Protein AF-A0AA51Q6Z4-F1 (afdb_monomer)

Secondary structure (DSSP, 8-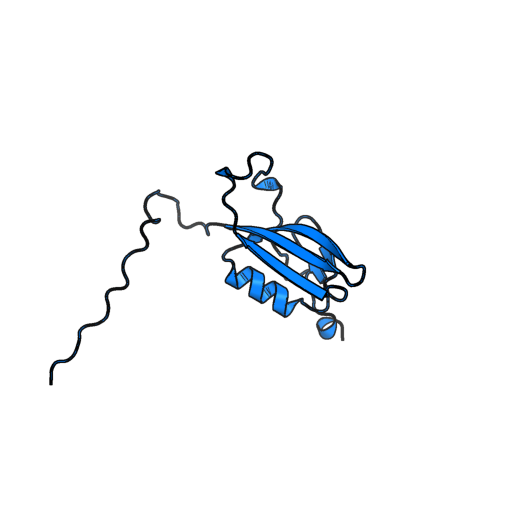state):
-PPPPP---PPPTT--S---S--PPEEEEEEEEETTS-EEEEEEEES-HHHHHHHHHHTTTEEEEBSS-EEE-TTEEEEEEEEE-GGG-TT--TTTPEEB-TTT-EEGGGG-

Solvent-accessible surface area (backbone atoms only — not comparable to full-atom values): 6903 Å² total; per-residue (Å²): 136,86,82,80,75,83,83,79,79,76,78,70,85,82,80,78,72,96,70,76,96,64,84,67,69,44,41,32,46,36,39,39,30,30,78,85,75,48,72,47,82,43,49,34,35,40,79,43,68,66,59,51,53,50,52,50,61,67,23,42,50,25,28,48,23,32,78,74,54,69,48,74,23,63,52,45,76,45,76,49,77,44,81,57,62,57,88,82,36,81,92,58,54,85,81,70,40,21,41,76,32,71,94,70,28,39,31,60,77,78,78,112

pLDDT: mean 84.64, std 20.7, range [37.56, 97.69]

Foldseek 3Di:
DDDDDDDDPDDDVPPPDDDDPDQDKWKKWKWFQFPVRDIDIAIAIDNDPVVVVVLCVQLQQAKWDWPVGIDGNVGTPDMDMDTDDCVVVVVDDPVRHTYTDPVPGHHPVVVD

Sequence (112 aa):
MKIKSPVEIGENPLRKNGYDGGITMNYFILYVTSKAHTTSEYYIKGKSIDYIVERMGRYSNGCIATSKLSFCTYNAISMFVREIDLKHFPYLSKKDFGTINETKSYDLTDLK

Structure (mmCIF, N/CA/C/O backbone):
data_AF-A0AA51Q6Z4-F1
#
_entry.id   AF-A0AA51Q6Z4-F1
#
loop_
_atom_site.group_PDB
_atom_site.id
_atom_site.type_symbol
_atom_site.label_atom_id
_atom_site.label_alt_id
_atom_site.label_comp_id
_atom_site.label_asym_id
_atom_site.label_entity_id
_atom_site.label_seq_id
_atom_site.pdbx_PDB_ins_code
_atom_site.Cartn_x
_atom_site.Cartn_y
_atom_site.Cartn_z
_atom_site.occupancy
_atom_site.B_iso_or_equiv
_atom_site.auth_seq_id
_atom_site.auth_comp_id
_atom_site.auth_asym_id
_atom_site.auth_atom_id
_atom_site.pdbx_PDB_model_num
ATOM 1 N N . MET A 1 1 ? -39.373 -34.652 -6.945 1.00 44.19 1 MET A N 1
ATOM 2 C CA . MET A 1 1 ? -38.156 -33.836 -7.148 1.00 44.19 1 MET A CA 1
ATOM 3 C C . MET A 1 1 ? -38.108 -32.815 -6.013 1.00 44.19 1 MET A C 1
ATOM 5 O O . MET A 1 1 ? -38.986 -31.968 -5.954 1.00 44.19 1 MET A O 1
ATOM 9 N N . LYS A 1 2 ? -37.225 -32.990 -5.018 1.00 41.28 2 LYS A N 1
ATOM 10 C CA . LYS A 1 2 ? -37.164 -32.117 -3.829 1.00 41.28 2 LYS A CA 1
ATOM 11 C C . LYS A 1 2 ? -36.284 -30.905 -4.143 1.00 41.28 2 LYS A C 1
ATOM 13 O O . LYS A 1 2 ? -35.097 -31.073 -4.402 1.00 41.28 2 LYS A O 1
ATOM 18 N N . ILE A 1 3 ? -36.875 -29.715 -4.131 1.00 42.12 3 ILE A N 1
ATOM 19 C CA . ILE A 1 3 ? -36.162 -28.440 -4.245 1.00 42.12 3 ILE A CA 1
ATOM 20 C C . ILE A 1 3 ? -35.432 -28.222 -2.912 1.00 42.12 3 ILE A C 1
ATOM 22 O O . ILE A 1 3 ? -36.067 -28.228 -1.859 1.00 42.12 3 ILE A O 1
ATOM 26 N N . LYS A 1 4 ? -34.099 -28.113 -2.943 1.00 40.59 4 LYS A N 1
ATOM 27 C CA . LYS A 1 4 ? -33.306 -27.731 -1.767 1.00 40.59 4 LYS A CA 1
ATOM 28 C C . LYS A 1 4 ? -33.512 -26.238 -1.504 1.00 40.59 4 LYS A C 1
ATOM 30 O O . LYS A 1 4 ? -33.365 -25.431 -2.417 1.00 40.59 4 LYS A O 1
ATOM 35 N N . SER A 1 5 ? -33.852 -25.909 -0.264 1.00 42.97 5 SER A N 1
ATOM 36 C CA . SER A 1 5 ? -33.934 -24.548 0.271 1.00 42.97 5 SER A CA 1
ATOM 37 C C . SER A 1 5 ? -32.584 -23.815 0.160 1.00 42.97 5 SER A C 1
ATOM 39 O O . SER A 1 5 ? -31.548 -24.483 0.063 1.00 42.97 5 SER A O 1
ATOM 41 N N . PRO A 1 6 ? -32.564 -22.468 0.189 1.00 44.34 6 PRO A N 1
ATOM 42 C CA . PRO A 1 6 ? -31.331 -21.694 0.099 1.00 44.34 6 PRO A CA 1
ATOM 43 C C . PRO A 1 6 ? -30.421 -21.994 1.293 1.00 44.34 6 PRO A C 1
ATOM 45 O O . PRO A 1 6 ? -30.894 -22.151 2.416 1.00 44.34 6 PRO A O 1
ATOM 48 N N . VAL A 1 7 ? -29.117 -22.073 1.035 1.00 47.88 7 VAL A N 1
ATOM 49 C CA . VAL A 1 7 ? -28.087 -22.203 2.068 1.00 47.88 7 VAL A CA 1
ATOM 50 C C . VAL A 1 7 ? -28.124 -20.948 2.940 1.00 47.88 7 VAL A C 1
ATOM 52 O O . VAL A 1 7 ? -27.857 -19.850 2.452 1.00 47.88 7 VAL A O 1
ATOM 55 N N . GLU A 1 8 ? -28.467 -21.108 4.217 1.00 42.62 8 GLU A N 1
ATOM 56 C CA . GLU A 1 8 ? -28.308 -20.062 5.224 1.00 42.62 8 GLU A CA 1
ATOM 57 C C . GLU A 1 8 ? -26.817 -19.729 5.340 1.00 42.62 8 GLU A C 1
ATOM 59 O O . GLU A 1 8 ? -25.996 -20.560 5.736 1.00 42.62 8 GLU A O 1
ATOM 64 N N . ILE A 1 9 ? -26.449 -18.513 4.937 1.00 49.41 9 ILE A N 1
ATOM 65 C CA . ILE A 1 9 ? -25.107 -17.978 5.149 1.00 49.41 9 ILE A CA 1
ATOM 66 C C . ILE A 1 9 ? -24.990 -17.725 6.651 1.00 49.41 9 ILE A C 1
ATOM 68 O O . ILE A 1 9 ? -25.544 -16.755 7.165 1.00 49.41 9 ILE A O 1
ATOM 72 N N . GLY A 1 10 ? -24.316 -18.641 7.348 1.00 39.59 10 GLY A N 1
ATOM 73 C CA . GLY A 1 10 ? -24.064 -18.545 8.780 1.00 39.59 10 GLY A CA 1
ATOM 74 C C . GLY A 1 10 ? -23.456 -17.192 9.145 1.00 39.59 10 GLY A C 1
ATOM 75 O O . GLY A 1 10 ? -22.502 -16.724 8.521 1.00 39.59 10 GLY A O 1
ATOM 76 N N . GLU A 1 11 ? -24.042 -16.552 10.151 1.00 40.62 11 GLU A N 1
ATOM 77 C CA . GLU A 1 11 ? -23.588 -15.271 10.672 1.00 40.62 11 GLU A CA 1
ATOM 78 C C . GLU A 1 11 ? -22.131 -15.369 11.148 1.00 40.62 11 GLU A C 1
ATOM 80 O O . GLU A 1 11 ? -21.772 -16.232 11.949 1.00 40.62 11 GLU A O 1
ATOM 85 N N . ASN A 1 12 ? -21.281 -14.461 10.660 1.00 45.91 12 ASN A N 1
ATOM 86 C CA . ASN A 1 12 ? -19.902 -14.330 11.120 1.00 45.91 12 ASN A CA 1
ATOM 87 C C . ASN A 1 12 ? -19.901 -13.870 12.600 1.00 45.91 12 ASN A C 1
ATOM 89 O O . ASN A 1 12 ? -20.383 -12.767 12.889 1.00 45.91 12 ASN A O 1
ATOM 93 N N . PRO A 1 13 ? -19.360 -14.663 13.546 1.00 41.25 13 PRO A N 1
ATOM 94 C CA . PRO A 1 13 ? -19.505 -14.433 14.987 1.00 41.25 13 PRO A CA 1
ATOM 95 C C . PRO A 1 13 ? -18.778 -13.189 15.531 1.00 41.25 13 PRO A C 1
ATOM 97 O O . PRO A 1 13 ? -18.889 -12.887 16.717 1.00 41.25 13 PRO A O 1
ATOM 100 N N . LEU A 1 14 ? -18.083 -12.414 14.692 1.00 51.50 14 LEU A N 1
ATOM 101 C CA . LEU A 1 14 ? -17.410 -11.172 15.096 1.00 51.50 14 LEU A CA 1
ATOM 102 C C . LEU A 1 14 ? -18.339 -9.942 15.177 1.00 51.50 14 LEU A C 1
ATOM 104 O O . LEU A 1 14 ? -17.893 -8.853 15.530 1.00 51.50 14 LEU A O 1
ATOM 108 N N . ARG A 1 15 ? -19.642 -10.094 14.908 1.00 47.31 15 ARG A N 1
ATOM 109 C CA . ARG A 1 15 ? -20.645 -9.008 14.925 1.00 47.31 15 ARG A CA 1
ATOM 110 C C . ARG A 1 15 ? -21.224 -8.654 16.304 1.00 47.31 15 ARG A C 1
ATOM 112 O O . ARG A 1 15 ? -22.314 -8.098 16.394 1.00 47.31 15 ARG A O 1
ATOM 119 N N . LYS A 1 16 ? -20.510 -8.934 17.393 1.00 37.56 16 LYS A N 1
ATOM 120 C CA . LYS A 1 16 ? -20.919 -8.517 18.742 1.00 37.56 16 LYS A CA 1
ATOM 121 C C . LYS A 1 16 ? -19.885 -7.583 19.338 1.00 37.56 16 LYS A C 1
ATOM 123 O O . LYS A 1 16 ? -19.052 -8.032 20.106 1.00 37.56 16 LYS A O 1
ATOM 128 N N . ASN A 1 17 ? -19.935 -6.315 18.941 1.00 38.78 17 ASN A N 1
ATOM 129 C CA . ASN A 1 17 ? -19.619 -5.152 19.775 1.00 38.78 17 ASN A CA 1
ATOM 130 C C . ASN A 1 17 ? -20.109 -3.911 19.023 1.00 38.78 17 ASN A C 1
ATOM 132 O O . ASN A 1 17 ? -19.687 -3.664 17.895 1.00 38.78 17 ASN A O 1
ATOM 136 N N . GLY A 1 18 ? -21.061 -3.192 19.619 1.00 41.16 18 GLY A N 1
ATOM 137 C CA . GLY A 1 18 ? -21.732 -2.055 19.000 1.00 41.16 18 GLY A CA 1
ATOM 138 C C . GLY A 1 18 ? -20.751 -0.985 18.533 1.00 41.16 18 GLY A C 1
ATOM 139 O O . GLY A 1 18 ? -19.944 -0.500 19.318 1.00 41.16 18 GLY A O 1
ATOM 140 N N . TYR A 1 19 ? -20.856 -0.618 17.261 1.00 47.25 19 TYR A N 1
ATOM 141 C CA . TYR A 1 19 ? -20.251 0.576 16.693 1.00 47.25 19 TYR A CA 1
ATOM 142 C C . TYR A 1 19 ? -21.208 1.128 15.637 1.00 47.25 19 TYR A C 1
ATOM 144 O O . TYR A 1 19 ? -21.700 0.379 14.790 1.00 47.25 19 TYR A O 1
ATOM 152 N N . ASP A 1 20 ? -21.482 2.432 15.732 1.00 40.38 20 ASP A N 1
ATOM 153 C CA . ASP A 1 20 ? -22.095 3.247 14.679 1.00 40.38 20 ASP A CA 1
ATOM 154 C C . ASP A 1 20 ? -21.487 2.891 1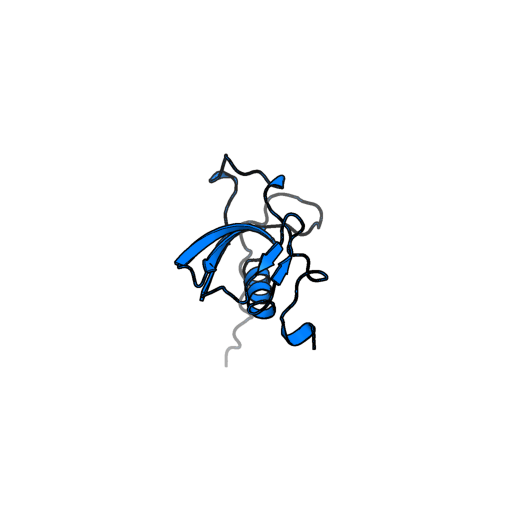3.321 1.00 40.38 20 ASP A C 1
ATOM 156 O O . ASP A 1 20 ? -20.298 2.581 13.263 1.00 40.38 20 ASP A O 1
ATOM 160 N N . GLY A 1 21 ? -22.282 2.955 12.248 1.00 40.34 21 GLY A N 1
ATOM 161 C CA . GLY A 1 21 ? -21.985 2.507 10.875 1.00 40.34 21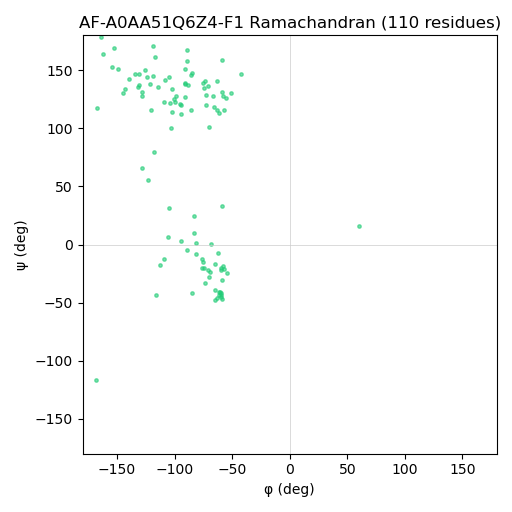 GLY A CA 1
ATOM 162 C C . GLY A 1 21 ? -20.774 3.126 10.147 1.00 40.34 21 GLY A C 1
ATOM 163 O O . GLY A 1 21 ? -20.805 3.289 8.929 1.00 40.34 21 GLY A O 1
ATOM 164 N N . GLY A 1 22 ? -19.702 3.473 10.856 1.00 54.25 22 GLY A N 1
ATOM 165 C CA . GLY A 1 22 ? -18.385 3.776 10.333 1.00 54.25 22 GLY A CA 1
ATOM 166 C C . GLY A 1 22 ? -17.685 2.525 9.805 1.00 54.25 22 GLY A C 1
ATOM 167 O O . GLY A 1 22 ? -17.679 1.455 10.414 1.00 54.25 22 GLY A O 1
ATOM 168 N N . ILE A 1 23 ? -17.065 2.678 8.640 1.00 65.62 23 ILE A N 1
ATOM 169 C CA . ILE A 1 23 ? -16.246 1.653 7.995 1.00 65.62 23 ILE A CA 1
ATOM 170 C C . ILE A 1 23 ? -15.130 1.237 8.964 1.00 65.62 23 ILE A C 1
ATOM 172 O O . ILE A 1 23 ? -14.266 2.047 9.308 1.00 65.62 23 ILE A O 1
ATOM 176 N N . THR A 1 24 ? -15.144 -0.023 9.407 1.00 77.38 24 THR A N 1
ATOM 177 C CA . THR A 1 24 ? -14.034 -0.583 10.187 1.00 77.38 24 THR A CA 1
ATOM 178 C C . THR A 1 24 ? -12.809 -0.666 9.281 1.00 77.38 24 THR A C 1
ATOM 180 O O . THR A 1 24 ? -12.889 -1.167 8.162 1.00 77.38 24 THR A O 1
ATOM 183 N N . MET A 1 25 ? -11.692 -0.106 9.742 1.00 88.25 25 MET A N 1
ATOM 184 C CA . MET A 1 25 ? -10.419 -0.135 9.026 1.00 88.25 25 MET A CA 1
ATOM 185 C C . MET A 1 25 ? -9.547 -1.251 9.591 1.00 88.25 25 MET A C 1
ATOM 187 O O . MET A 1 25 ? -9.288 -1.271 10.796 1.00 88.25 25 MET A O 1
ATOM 191 N N . ASN A 1 26 ? -9.054 -2.112 8.710 1.00 95.62 26 ASN A N 1
ATOM 192 C CA . ASN A 1 26 ? -8.081 -3.150 9.023 1.00 95.62 26 ASN A CA 1
ATOM 193 C C . ASN A 1 26 ? -6.658 -2.601 8.860 1.00 95.62 26 ASN A C 1
ATOM 195 O O . ASN A 1 26 ? -6.432 -1.614 8.149 1.00 95.62 26 ASN A O 1
ATOM 199 N N . TYR A 1 27 ? -5.701 -3.241 9.531 1.00 97.06 27 TYR A N 1
ATOM 200 C CA . TYR A 1 27 ? -4.295 -2.845 9.557 1.00 97.06 27 TYR A CA 1
ATOM 201 C C . TYR A 1 27 ? -3.446 -3.906 8.872 1.00 97.06 27 TYR A C 1
ATOM 203 O O . TYR A 1 27 ? -3.619 -5.100 9.108 1.00 97.06 27 TYR A O 1
ATOM 211 N N . PHE A 1 28 ? -2.519 -3.462 8.035 1.00 97.69 28 PHE A N 1
ATOM 212 C CA . PHE A 1 28 ? -1.726 -4.323 7.178 1.00 97.69 28 PHE A CA 1
ATOM 213 C C . PHE A 1 28 ? -0.253 -3.932 7.221 1.00 97.69 28 PHE A C 1
ATOM 215 O O . PHE A 1 28 ? 0.092 -2.749 7.312 1.00 97.69 28 PHE A O 1
ATOM 222 N N . ILE A 1 29 ? 0.607 -4.937 7.092 1.00 97.62 29 ILE A N 1
ATOM 223 C CA . ILE A 1 29 ? 2.013 -4.759 6.739 1.00 97.62 29 ILE A CA 1
ATOM 224 C C . ILE A 1 29 ? 2.158 -5.153 5.272 1.00 97.62 29 ILE A C 1
ATOM 226 O O . ILE A 1 29 ? 1.822 -6.275 4.885 1.00 97.62 29 ILE A O 1
ATOM 230 N N . LEU A 1 30 ? 2.631 -4.213 4.462 1.00 97.12 30 LEU A N 1
ATOM 231 C CA . LEU A 1 30 ? 3.011 -4.420 3.076 1.00 97.12 30 LEU A CA 1
ATOM 232 C C . LEU A 1 30 ? 4.530 -4.563 2.999 1.00 97.12 30 LEU A C 1
ATOM 234 O O . LEU A 1 30 ? 5.268 -3.656 3.370 1.00 97.12 30 LEU A O 1
ATOM 238 N N . TYR A 1 31 ? 4.977 -5.684 2.463 1.00 97.56 31 TYR A N 1
ATOM 239 C CA . TYR A 1 31 ? 6.369 -5.980 2.180 1.00 97.56 31 TYR A CA 1
ATOM 240 C C . TYR A 1 31 ? 6.617 -5.763 0.692 1.00 97.56 31 TYR A C 1
ATOM 242 O O . TYR A 1 31 ? 5.927 -6.356 -0.138 1.00 97.56 31 TYR A O 1
ATOM 250 N N . VAL A 1 32 ? 7.596 -4.930 0.348 1.00 96.25 32 VAL A N 1
ATOM 251 C CA . VAL A 1 32 ? 7.986 -4.665 -1.043 1.00 96.25 32 VAL A CA 1
ATOM 252 C C . VAL A 1 32 ? 9.444 -5.044 -1.216 1.00 96.25 32 VAL A C 1
ATOM 254 O O . VAL A 1 32 ? 10.321 -4.423 -0.616 1.00 96.25 32 VAL A O 1
ATOM 257 N N . THR A 1 33 ? 9.703 -6.043 -2.053 1.00 96.50 33 THR A N 1
ATOM 258 C CA . THR A 1 33 ? 11.061 -6.448 -2.416 1.00 96.50 33 THR A CA 1
ATOM 259 C C . THR A 1 33 ? 11.444 -5.771 -3.721 1.00 96.50 33 THR A C 1
ATOM 261 O O . THR A 1 33 ? 10.780 -5.957 -4.741 1.00 96.50 33 THR A O 1
ATOM 264 N N . SER A 1 34 ? 12.510 -4.977 -3.701 1.00 94.38 34 SER A N 1
ATOM 265 C CA . SER A 1 34 ? 12.988 -4.233 -4.866 1.00 94.38 34 SER A CA 1
ATOM 266 C C . SER A 1 34 ? 13.985 -5.035 -5.708 1.00 94.38 34 SER A C 1
ATOM 268 O O . SER A 1 34 ? 14.547 -6.035 -5.259 1.00 94.38 34 SER A O 1
ATOM 270 N N . LYS A 1 35 ? 14.282 -4.546 -6.918 1.00 93.06 35 LYS A N 1
ATOM 271 C CA . LYS A 1 35 ? 15.353 -5.072 -7.787 1.00 93.06 35 LYS A CA 1
ATOM 272 C C . LYS A 1 35 ? 16.750 -5.046 -7.164 1.00 93.06 35 LYS A C 1
ATOM 274 O O . LYS A 1 35 ? 17.617 -5.781 -7.614 1.00 93.06 35 LYS A O 1
ATOM 279 N N . ALA A 1 36 ? 16.961 -4.244 -6.122 1.00 92.56 36 ALA A N 1
ATOM 280 C CA . ALA A 1 36 ? 18.197 -4.246 -5.343 1.00 92.56 36 ALA A CA 1
ATOM 281 C C . ALA A 1 36 ? 18.226 -5.350 -4.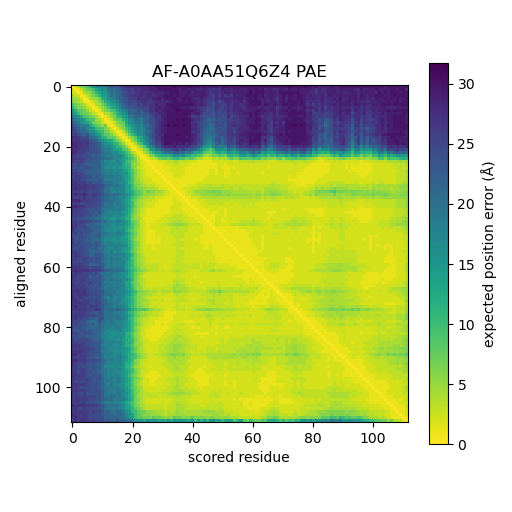264 1.00 92.56 36 ALA A C 1
ATOM 283 O O . ALA A 1 36 ? 19.095 -5.330 -3.399 1.00 92.56 36 ALA A O 1
ATOM 284 N N . HIS A 1 37 ? 17.264 -6.283 -4.277 1.00 91.81 37 HIS A N 1
ATOM 285 C CA . HIS A 1 37 ? 17.083 -7.350 -3.285 1.00 91.81 37 HIS A CA 1
ATOM 286 C C . HIS A 1 37 ? 16.850 -6.859 -1.847 1.00 91.81 37 HIS A C 1
ATOM 288 O O . HIS A 1 37 ? 16.933 -7.631 -0.894 1.00 91.81 37 HIS A O 1
ATOM 294 N N . THR A 1 38 ? 16.503 -5.584 -1.679 1.00 95.00 38 THR A N 1
ATOM 295 C CA . THR A 1 38 ? 16.085 -5.021 -0.396 1.00 95.00 38 THR A CA 1
ATOM 296 C C . THR A 1 38 ? 14.583 -5.196 -0.218 1.00 95.00 38 THR A C 1
ATOM 298 O O . THR A 1 38 ? 13.819 -4.974 -1.159 1.00 95.00 38 THR A O 1
ATOM 301 N N . THR A 1 39 ? 14.157 -5.588 0.986 1.00 96.56 39 THR A N 1
ATOM 302 C CA . THR A 1 39 ? 12.735 -5.651 1.350 1.00 96.56 39 THR A CA 1
ATOM 303 C C . THR A 1 39 ? 12.415 -4.545 2.340 1.00 96.56 39 THR A C 1
ATOM 305 O O . THR A 1 39 ? 13.027 -4.467 3.402 1.00 96.56 39 THR A O 1
ATOM 308 N N . SER A 1 40 ? 11.456 -3.701 1.973 1.00 95.62 40 SER A N 1
ATOM 309 C CA . SER A 1 40 ? 10.945 -2.617 2.808 1.00 95.62 40 SER A CA 1
ATOM 310 C C . SER A 1 40 ? 9.575 -2.981 3.364 1.00 95.62 40 SER A C 1
ATOM 312 O O . SER A 1 40 ? 8.762 -3.591 2.667 1.00 95.62 40 SER A O 1
ATOM 314 N N . GLU A 1 41 ? 9.312 -2.564 4.598 1.00 96.44 41 GLU A N 1
ATOM 315 C CA . GLU A 1 41 ? 8.015 -2.709 5.254 1.00 96.44 41 GLU A CA 1
ATOM 316 C C . GLU A 1 41 ? 7.258 -1.380 5.243 1.00 96.44 41 GLU A C 1
ATOM 318 O O . GLU A 1 41 ? 7.804 -0.329 5.587 1.00 96.44 41 GLU A O 1
ATOM 323 N N . TYR A 1 42 ? 5.979 -1.433 4.885 1.00 96.88 42 TYR A N 1
ATOM 324 C CA . TYR A 1 42 ? 5.076 -0.292 4.885 1.00 96.88 42 TYR A CA 1
ATOM 325 C C . TYR A 1 42 ? 3.808 -0.624 5.664 1.00 96.88 42 TYR A C 1
ATOM 327 O O . TYR A 1 42 ? 3.157 -1.641 5.434 1.00 96.88 42 TYR A O 1
ATOM 335 N N . TYR A 1 43 ? 3.424 0.271 6.567 1.00 97.19 43 TYR A N 1
ATOM 336 C CA . TYR A 1 43 ? 2.242 0.109 7.407 1.00 97.19 43 TYR A CA 1
ATOM 337 C C . TYR A 1 43 ? 1.043 0.802 6.762 1.00 97.19 43 TYR A C 1
ATOM 339 O O . TYR A 1 43 ? 0.999 2.033 6.654 1.00 97.19 43 TYR A O 1
ATOM 347 N N . ILE A 1 44 ? 0.060 0.015 6.330 1.00 96.94 44 ILE A N 1
ATOM 348 C CA . ILE A 1 44 ? -1.095 0.495 5.566 1.00 96.94 44 ILE A CA 1
ATOM 349 C C . ILE A 1 44 ? -2.390 0.112 6.278 1.00 96.94 44 ILE A C 1
ATOM 351 O O . ILE A 1 44 ? -2.489 -0.952 6.879 1.00 96.94 44 ILE A O 1
ATOM 355 N N . LYS A 1 45 ? -3.404 0.972 6.220 1.00 95.75 45 LYS A N 1
ATOM 356 C CA . LYS A 1 45 ? -4.767 0.647 6.659 1.00 95.75 45 LYS A CA 1
ATOM 357 C C . LYS A 1 45 ? -5.758 0.763 5.509 1.00 95.75 45 LYS A C 1
ATOM 359 O O . LYS A 1 45 ? -5.625 1.642 4.655 1.00 95.75 45 LYS A O 1
ATOM 364 N N . GLY A 1 46 ? -6.760 -0.107 5.504 1.00 94.62 46 GLY A N 1
ATOM 365 C CA . GLY A 1 46 ? -7.751 -0.191 4.434 1.00 94.62 46 GLY A CA 1
ATOM 366 C C . GLY A 1 46 ? -8.989 -0.984 4.835 1.00 94.62 46 GLY A C 1
ATOM 367 O O . GLY A 1 46 ? -9.079 -1.489 5.950 1.00 94.62 46 GLY A O 1
ATOM 368 N N . LYS A 1 47 ? -9.955 -1.073 3.917 1.00 92.75 47 LYS A N 1
ATOM 369 C CA . LYS A 1 47 ? -11.260 -1.705 4.177 1.00 92.75 47 LYS A CA 1
ATOM 370 C C . LYS A 1 47 ? -11.192 -3.234 4.242 1.00 92.75 47 LYS A C 1
ATOM 372 O O . LYS A 1 47 ? -11.968 -3.843 4.964 1.00 92.75 47 LYS A O 1
ATOM 377 N N . SER A 1 48 ? -10.303 -3.840 3.459 1.00 94.94 48 SER A N 1
ATOM 378 C CA . SER A 1 48 ? -10.098 -5.288 3.379 1.00 94.94 48 SER A CA 1
ATOM 379 C C . SER A 1 48 ? -8.749 -5.596 2.730 1.00 94.94 48 SER A C 1
ATOM 381 O O . SER A 1 48 ? -8.167 -4.727 2.072 1.00 94.94 48 SER A O 1
ATOM 383 N N . ILE A 1 49 ? -8.267 -6.833 2.886 1.00 95.25 49 ILE A N 1
ATOM 384 C CA . ILE A 1 49 ? -7.066 -7.305 2.188 1.00 95.25 49 ILE A CA 1
ATOM 385 C C . ILE A 1 49 ? -7.250 -7.275 0.666 1.00 95.25 49 ILE A C 1
ATOM 387 O O . ILE A 1 49 ? -6.358 -6.805 -0.034 1.00 95.25 49 ILE A O 1
ATOM 391 N N . ASP A 1 50 ? -8.429 -7.666 0.170 1.00 96.25 50 ASP A N 1
ATOM 392 C CA . ASP A 1 50 ? -8.743 -7.682 -1.264 1.00 96.25 50 ASP A CA 1
ATOM 393 C C . ASP A 1 50 ? -8.613 -6.291 -1.880 1.00 96.25 50 ASP A C 1
ATOM 395 O O . ASP A 1 50 ? -7.995 -6.133 -2.929 1.00 96.25 50 ASP A O 1
ATOM 399 N N . TYR A 1 51 ? -9.111 -5.263 -1.184 1.00 94.62 51 TYR A N 1
ATOM 400 C CA . TYR A 1 51 ? -8.949 -3.879 -1.616 1.00 94.62 51 TYR A CA 1
ATOM 401 C C . TYR A 1 51 ? -7.466 -3.496 -1.714 1.00 94.62 51 TYR A C 1
ATOM 403 O O . TYR A 1 51 ? -7.052 -2.899 -2.704 1.00 94.62 51 TYR A O 1
ATOM 411 N N . ILE A 1 52 ? -6.645 -3.848 -0.718 1.00 95.88 52 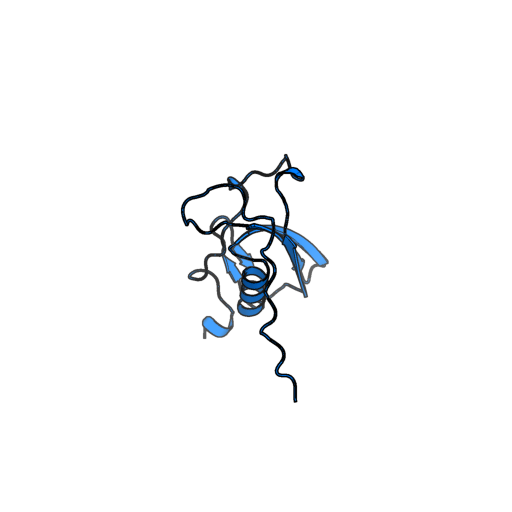ILE A N 1
ATOM 412 C CA . ILE A 1 52 ? -5.209 -3.533 -0.742 1.00 95.88 52 ILE A CA 1
ATOM 413 C C . ILE A 1 52 ? -4.508 -4.247 -1.903 1.00 95.88 52 ILE A C 1
ATOM 415 O O . ILE A 1 52 ? -3.767 -3.603 -2.644 1.00 95.88 52 ILE A O 1
ATOM 419 N N . VAL A 1 53 ? -4.778 -5.539 -2.102 1.00 96.38 53 VAL A N 1
ATOM 420 C CA . VAL A 1 53 ? -4.213 -6.334 -3.203 1.00 96.38 53 VAL A CA 1
ATOM 421 C C . VAL A 1 53 ? -4.624 -5.765 -4.561 1.00 96.38 53 VAL A C 1
ATOM 423 O O . VAL A 1 53 ? -3.776 -5.609 -5.439 1.00 96.38 53 VAL A O 1
ATOM 426 N N . GLU A 1 54 ? -5.891 -5.388 -4.731 1.00 96.75 54 GLU A N 1
ATOM 427 C CA . GLU A 1 54 ? -6.387 -4.760 -5.957 1.00 96.75 54 GLU A CA 1
ATOM 428 C C . GLU A 1 54 ? -5.634 -3.455 -6.261 1.00 96.75 54 GLU A C 1
ATOM 430 O O . GLU A 1 54 ? -5.159 -3.260 -7.382 1.00 96.75 54 GLU A O 1
ATOM 435 N N . ARG A 1 55 ? -5.448 -2.578 -5.260 1.00 95.88 55 ARG A N 1
ATOM 436 C CA . ARG A 1 55 ? -4.683 -1.329 -5.434 1.00 95.88 55 ARG A CA 1
ATOM 437 C C . ARG A 1 55 ? -3.207 -1.596 -5.737 1.00 95.88 55 ARG A C 1
ATOM 439 O O . ARG A 1 55 ? -2.636 -0.915 -6.585 1.00 95.88 55 ARG A O 1
ATOM 446 N N . MET A 1 56 ? -2.595 -2.588 -5.092 1.00 94.88 56 MET A N 1
ATOM 447 C CA . MET A 1 56 ? -1.221 -3.008 -5.390 1.00 94.88 56 MET A CA 1
ATOM 448 C C . MET A 1 56 ? -1.074 -3.495 -6.832 1.00 94.88 56 MET A C 1
ATOM 450 O O . MET A 1 56 ? -0.090 -3.164 -7.483 1.00 94.88 56 MET A O 1
ATOM 454 N N . GLY A 1 57 ? -2.052 -4.251 -7.339 1.00 95.69 57 GLY A N 1
ATOM 455 C CA . GLY A 1 57 ? -2.085 -4.685 -8.733 1.00 95.69 57 GLY A CA 1
ATOM 456 C C . GLY A 1 57 ? -2.235 -3.508 -9.696 1.00 95.69 57 GLY A C 1
ATOM 457 O O . GLY A 1 57 ? -1.464 -3.394 -10.650 1.00 95.69 57 GLY A O 1
ATOM 458 N N . ARG A 1 58 ? -3.179 -2.598 -9.416 1.00 96.81 58 ARG A N 1
ATOM 459 C CA . ARG A 1 58 ? -3.450 -1.416 -10.250 1.00 96.81 58 ARG A CA 1
ATOM 460 C C . ARG A 1 58 ? -2.238 -0.497 -10.387 1.00 96.81 58 ARG A C 1
ATOM 462 O O . ARG A 1 58 ? -1.992 -0.012 -11.482 1.00 96.81 58 ARG A O 1
ATOM 469 N N . TYR A 1 59 ? -1.505 -0.272 -9.301 1.00 96.44 59 TYR A N 1
ATOM 470 C CA . TYR A 1 59 ? -0.334 0.608 -9.265 1.00 96.44 59 TYR A CA 1
ATOM 471 C C . TYR A 1 59 ? 0.972 -0.188 -9.223 1.00 96.44 59 TYR A C 1
ATOM 473 O O . TYR A 1 59 ? 1.930 0.242 -8.587 1.00 96.44 59 TYR A O 1
ATOM 481 N N . SER A 1 60 ? 1.022 -1.376 -9.829 1.00 94.88 60 SER A N 1
ATOM 482 C CA . SER A 1 60 ? 2.187 -2.271 -9.746 1.00 94.88 60 SER A CA 1
ATOM 483 C C . SER A 1 60 ? 3.402 -1.773 -10.533 1.00 94.88 60 SER A C 1
ATOM 485 O O . SER A 1 60 ? 4.523 -2.143 -10.197 1.00 94.88 60 SER A O 1
ATOM 487 N N . ASN A 1 61 ? 3.212 -0.898 -11.524 1.00 95.56 61 ASN A N 1
ATOM 488 C CA . ASN A 1 61 ? 4.284 -0.321 -12.327 1.00 95.56 61 ASN A CA 1
ATOM 489 C C . ASN A 1 61 ? 4.269 1.215 -12.257 1.00 95.56 61 ASN A C 1
ATOM 491 O O . ASN A 1 61 ? 4.217 1.907 -13.272 1.00 95.56 61 ASN A O 1
ATOM 495 N N . GLY A 1 62 ? 4.319 1.771 -11.046 1.00 96.44 62 GLY A N 1
ATOM 496 C CA . GLY A 1 62 ? 4.293 3.217 -10.837 1.00 96.44 62 GLY A CA 1
ATOM 497 C C . GLY A 1 62 ? 4.636 3.625 -9.413 1.00 96.44 62 GLY A C 1
ATOM 498 O O . GLY A 1 62 ? 5.769 3.420 -8.964 1.00 96.44 62 GLY A O 1
ATOM 499 N N . CYS A 1 63 ? 3.681 4.242 -8.721 1.00 96.62 63 CYS A N 1
ATOM 500 C CA . CYS A 1 63 ? 3.842 4.744 -7.363 1.00 96.62 63 CYS A CA 1
ATOM 501 C C . CYS A 1 63 ? 2.560 4.550 -6.552 1.00 96.62 63 CYS A C 1
ATOM 503 O O . CYS A 1 63 ? 1.468 4.910 -6.996 1.00 96.62 63 CYS A O 1
ATOM 505 N N . ILE A 1 64 ? 2.710 4.052 -5.326 1.00 97.44 64 ILE A N 1
ATOM 506 C CA . ILE A 1 64 ? 1.641 4.053 -4.331 1.00 97.44 64 ILE A CA 1
ATOM 507 C C . ILE A 1 64 ? 1.920 5.183 -3.350 1.00 97.44 64 ILE A C 1
ATOM 509 O O . ILE A 1 64 ? 2.883 5.159 -2.578 1.00 97.44 64 ILE A O 1
ATOM 513 N N . ALA A 1 65 ? 1.041 6.178 -3.367 1.00 97.38 65 ALA A N 1
ATOM 514 C CA . ALA A 1 65 ? 1.025 7.238 -2.380 1.00 97.38 65 ALA A CA 1
ATOM 515 C C . ALA A 1 65 ? 0.113 6.841 -1.222 1.00 97.38 65 ALA A C 1
ATOM 517 O O . ALA A 1 65 ? -0.992 6.335 -1.408 1.00 97.38 65 ALA A O 1
ATOM 518 N N . THR A 1 66 ? 0.546 7.126 -0.005 1.00 96.69 66 THR A N 1
ATOM 519 C CA . THR A 1 66 ? -0.275 7.017 1.198 1.00 96.69 66 THR A CA 1
ATOM 520 C C . THR A 1 66 ? -0.397 8.384 1.858 1.00 96.69 66 THR A C 1
ATOM 522 O O . THR A 1 66 ? 0.310 9.333 1.523 1.00 96.69 66 THR A O 1
ATOM 525 N N . SER A 1 67 ? -1.261 8.495 2.862 1.00 95.81 67 SER A N 1
ATOM 526 C CA . SER A 1 67 ? -1.355 9.695 3.700 1.00 95.81 67 SER A CA 1
ATOM 527 C C . SER A 1 67 ? -0.081 10.014 4.502 1.00 95.81 67 SER A C 1
ATOM 529 O O . SER A 1 67 ? -0.047 11.040 5.174 1.00 95.81 67 SER A O 1
ATOM 531 N N . LYS A 1 68 ? 0.930 9.136 4.499 1.00 94.25 68 LYS A N 1
ATOM 532 C CA . LYS A 1 68 ? 2.171 9.291 5.272 1.00 94.25 68 LYS A CA 1
ATOM 533 C C . LYS A 1 68 ? 3.423 9.429 4.426 1.00 94.25 68 LYS A C 1
ATOM 535 O O . LYS A 1 68 ? 4.302 10.217 4.746 1.00 94.25 68 LYS A O 1
ATOM 540 N N . LEU A 1 69 ? 3.515 8.608 3.395 1.00 93.44 69 LEU A N 1
ATOM 541 C CA . LEU A 1 69 ? 4.675 8.487 2.526 1.00 93.44 69 LEU A CA 1
ATOM 542 C C . LEU A 1 69 ? 4.220 8.013 1.153 1.00 93.44 69 LEU A C 1
ATOM 544 O O . LEU A 1 69 ? 3.083 7.573 0.993 1.00 93.44 69 LEU A O 1
ATOM 548 N N . SER A 1 70 ? 5.117 8.056 0.182 1.00 94.81 70 SER A N 1
ATOM 549 C CA . SER A 1 70 ? 4.906 7.418 -1.117 1.00 94.81 70 SER A CA 1
ATOM 550 C C . SER A 1 70 ? 6.068 6.481 -1.402 1.00 94.81 70 SER A C 1
ATOM 552 O O . SER A 1 70 ? 7.179 6.722 -0.926 1.00 94.81 70 SER A O 1
ATOM 554 N N . PHE A 1 71 ? 5.815 5.418 -2.155 1.00 94.56 71 PHE A N 1
ATOM 555 C CA . PHE A 1 71 ? 6.854 4.487 -2.571 1.00 94.56 71 PHE A CA 1
ATOM 556 C C . PHE A 1 71 ? 6.648 4.046 -4.016 1.00 94.56 71 PHE A C 1
ATOM 558 O O . PHE A 1 71 ? 5.526 3.848 -4.485 1.00 94.56 71 PHE A O 1
ATOM 565 N N . CYS A 1 72 ? 7.769 3.907 -4.715 1.00 93.94 72 CYS A N 1
ATOM 566 C CA . CYS A 1 72 ? 7.804 3.451 -6.091 1.00 93.94 72 CYS A CA 1
ATOM 567 C C . CYS A 1 72 ? 7.572 1.939 -6.154 1.00 93.94 72 CYS A C 1
ATOM 569 O O . CYS A 1 72 ? 8.129 1.185 -5.358 1.00 93.94 72 CYS A O 1
ATOM 571 N N . THR A 1 73 ? 6.780 1.506 -7.127 1.00 95.31 73 THR A N 1
ATOM 572 C CA . THR A 1 73 ? 6.472 0.096 -7.396 1.00 95.31 73 THR A CA 1
ATOM 573 C C . THR A 1 73 ? 7.058 -0.385 -8.721 1.00 95.31 73 THR A C 1
ATOM 575 O O . THR A 1 73 ? 7.287 -1.578 -8.873 1.00 95.31 73 THR A O 1
ATOM 578 N N . TYR A 1 74 ? 7.438 0.511 -9.643 1.00 93.81 74 TYR A N 1
ATOM 579 C CA . TYR A 1 74 ? 8.071 0.146 -10.926 1.00 93.81 74 TYR A CA 1
ATOM 580 C C . TYR A 1 74 ? 9.397 -0.636 -10.787 1.00 93.81 74 TYR A C 1
ATOM 582 O O . TYR A 1 74 ? 9.870 -1.280 -11.728 1.00 93.81 74 TYR A O 1
ATOM 590 N N . ASN A 1 75 ? 10.047 -0.5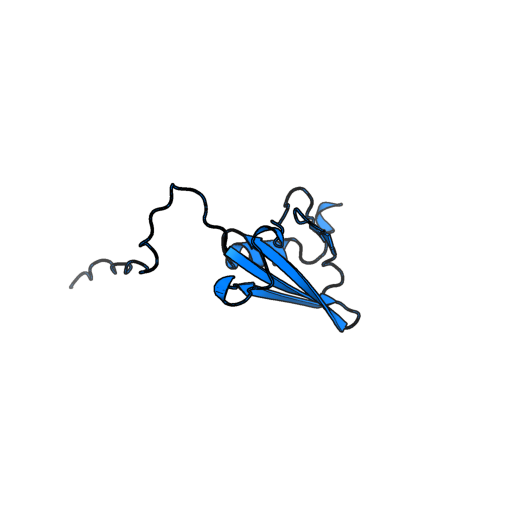58 -9.623 1.00 93.12 75 ASN A N 1
ATOM 591 C CA . ASN A 1 75 ? 11.265 -1.297 -9.293 1.00 93.12 75 ASN A CA 1
ATOM 592 C C . ASN A 1 75 ? 11.019 -2.465 -8.322 1.00 93.12 75 ASN A C 1
ATOM 594 O O . ASN A 1 75 ? 11.994 -3.082 -7.884 1.00 93.12 75 ASN A O 1
ATOM 598 N N . ALA A 1 76 ? 9.765 -2.768 -7.983 1.00 94.31 76 ALA A N 1
ATOM 599 C CA . ALA A 1 76 ? 9.409 -3.921 -7.171 1.00 94.31 76 ALA A CA 1
ATOM 600 C C . ALA A 1 76 ? 9.520 -5.210 -8.003 1.00 94.31 76 ALA A C 1
ATOM 602 O O . ALA A 1 76 ? 9.072 -5.274 -9.145 1.00 94.31 76 ALA A O 1
ATOM 603 N N . ILE A 1 77 ? 10.134 -6.242 -7.426 1.00 95.44 77 ILE A N 1
ATOM 604 C CA . ILE A 1 77 ? 10.099 -7.618 -7.943 1.00 95.44 77 ILE A CA 1
ATOM 605 C C . ILE A 1 77 ? 8.842 -8.321 -7.430 1.00 95.44 77 ILE A C 1
ATOM 607 O O . ILE A 1 77 ? 8.181 -9.047 -8.167 1.00 95.44 77 ILE A O 1
ATOM 611 N N . SER A 1 78 ? 8.519 -8.113 -6.155 1.00 95.25 78 SER A N 1
ATOM 612 C CA . SER A 1 78 ? 7.376 -8.739 -5.503 1.00 95.25 78 SER A CA 1
ATOM 613 C C . SER A 1 78 ? 6.817 -7.838 -4.418 1.00 95.25 78 SER A C 1
ATOM 615 O O . SER A 1 78 ? 7.548 -7.077 -3.778 1.00 95.25 78 SER A O 1
ATOM 617 N N . MET A 1 79 ? 5.515 -7.968 -4.181 1.00 96.19 79 MET A N 1
ATOM 618 C CA . MET A 1 79 ? 4.838 -7.327 -3.066 1.00 96.19 79 MET A CA 1
ATOM 619 C C . MET A 1 79 ? 3.958 -8.346 -2.341 1.00 96.19 79 MET A C 1
ATOM 621 O O . MET A 1 79 ? 3.248 -9.118 -2.981 1.00 96.19 79 MET A O 1
ATOM 625 N N . PHE A 1 80 ? 3.999 -8.339 -1.012 1.00 95.56 80 PHE A N 1
ATOM 626 C CA . PHE A 1 80 ? 3.213 -9.224 -0.153 1.00 95.56 80 PHE A CA 1
ATOM 627 C C . PHE A 1 80 ? 2.511 -8.408 0.927 1.00 95.56 80 PHE A C 1
ATOM 629 O O . PHE A 1 80 ? 3.118 -7.523 1.521 1.00 95.56 80 PHE A O 1
ATOM 636 N N . VAL A 1 81 ? 1.246 -8.711 1.209 1.00 97.06 81 VAL A N 1
ATOM 637 C CA . VAL A 1 81 ? 0.470 -8.018 2.240 1.00 97.06 81 VAL A CA 1
ATOM 638 C C . VAL A 1 81 ? -0.025 -9.000 3.291 1.00 97.06 81 VAL A C 1
ATOM 640 O O . VAL A 1 81 ? -0.493 -10.093 2.976 1.00 97.06 81 VAL A O 1
ATOM 643 N N . ARG A 1 82 ? 0.061 -8.589 4.556 1.00 96.81 82 ARG A N 1
ATOM 644 C CA . ARG A 1 82 ? -0.430 -9.345 5.706 1.00 96.81 82 ARG A CA 1
ATOM 645 C C . ARG A 1 82 ? -1.325 -8.472 6.566 1.00 96.81 82 ARG A C 1
ATOM 647 O O . ARG A 1 82 ? -0.899 -7.404 6.996 1.00 96.81 82 ARG A O 1
ATOM 654 N N . GLU A 1 83 ? -2.524 -8.955 6.870 1.00 96.62 83 GLU A N 1
ATOM 655 C CA . GLU A 1 83 ? -3.385 -8.353 7.892 1.00 96.62 83 GLU A CA 1
ATOM 656 C C . GLU A 1 83 ? -2.851 -8.650 9.300 1.00 96.62 83 GLU A C 1
ATOM 658 O O . GLU A 1 83 ? -2.371 -9.756 9.576 1.00 96.62 83 GLU A O 1
ATOM 663 N N . ILE A 1 84 ? -2.923 -7.663 10.194 1.00 95.94 84 ILE A N 1
ATOM 664 C CA . ILE A 1 84 ? -2.455 -7.775 11.576 1.00 95.94 84 ILE A CA 1
ATOM 665 C C . ILE A 1 84 ? -3.498 -7.274 12.581 1.00 95.94 84 ILE A C 1
ATOM 667 O O . ILE A 1 84 ? -4.211 -6.301 12.343 1.00 95.94 84 ILE A O 1
ATOM 671 N N . ASP A 1 85 ? -3.527 -7.911 13.753 1.00 93.94 85 ASP A N 1
ATOM 672 C CA . ASP A 1 85 ? -4.218 -7.394 14.938 1.00 93.94 85 ASP A CA 1
ATOM 673 C C . ASP A 1 85 ? -3.211 -6.630 15.804 1.00 93.94 85 ASP A C 1
ATOM 675 O O . ASP A 1 85 ? -2.237 -7.214 16.285 1.00 93.94 85 ASP A O 1
ATOM 679 N N . LEU A 1 86 ? -3.463 -5.336 16.032 1.00 93.00 86 LEU A N 1
ATOM 680 C CA . LEU A 1 86 ? -2.597 -4.452 16.819 1.00 93.00 86 LEU A CA 1
ATOM 681 C C . LEU A 1 86 ? -2.339 -4.955 18.247 1.00 93.00 86 LEU A C 1
ATOM 683 O O . LEU A 1 86 ? -1.322 -4.593 18.832 1.00 93.00 86 LEU A O 1
ATOM 687 N N . LYS A 1 87 ? -3.189 -5.829 18.803 1.00 94.00 87 LYS A N 1
ATOM 688 C CA . LYS A 1 87 ? -2.939 -6.470 20.107 1.00 94.00 87 LYS A CA 1
ATOM 689 C C . LYS A 1 87 ? -1.633 -7.268 20.140 1.00 94.00 87 LYS A C 1
ATOM 691 O O . LYS A 1 87 ? -1.009 -7.356 21.191 1.00 94.00 87 LYS A O 1
ATOM 696 N N . HIS A 1 88 ? -1.211 -7.824 19.004 1.00 95.69 88 HIS A N 1
ATOM 697 C CA . HIS A 1 88 ? 0.040 -8.579 18.882 1.00 95.69 88 HIS A CA 1
ATOM 698 C C . HIS A 1 88 ? 1.245 -7.695 18.519 1.00 95.69 88 HIS A C 1
ATOM 700 O O . HIS A 1 88 ? 2.371 -8.183 18.473 1.00 95.69 88 HIS A O 1
ATOM 706 N N . PHE A 1 89 ? 1.022 -6.401 18.267 1.00 94.31 89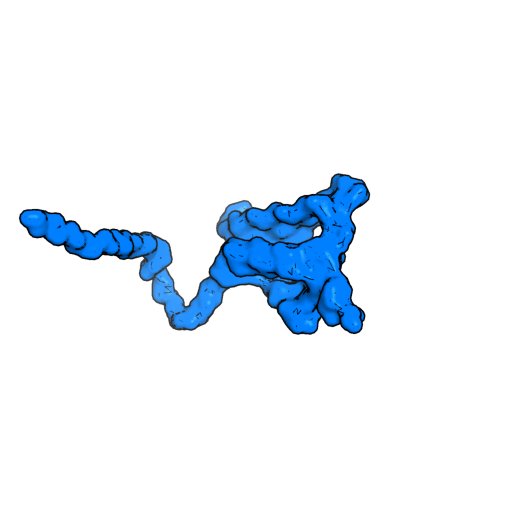 PHE A N 1
ATOM 707 C CA . PHE A 1 89 ? 2.033 -5.440 17.824 1.00 94.31 89 PHE A CA 1
ATOM 708 C C . PHE A 1 89 ? 2.005 -4.196 18.727 1.00 94.31 89 PHE A C 1
ATOM 710 O O . PHE A 1 89 ? 1.662 -3.108 18.266 1.00 94.31 89 PHE A O 1
ATOM 717 N N . PRO A 1 90 ? 2.365 -4.324 20.020 1.00 93.69 90 PRO A N 1
ATOM 718 C CA . PRO A 1 90 ? 2.203 -3.249 21.006 1.00 93.69 90 PRO A CA 1
ATOM 719 C C . PRO A 1 90 ? 3.068 -2.009 20.728 1.00 93.69 90 PRO A C 1
ATOM 721 O O . PRO A 1 90 ? 2.812 -0.943 21.278 1.00 93.69 90 PRO A O 1
ATOM 724 N N . TYR A 1 91 ? 4.086 -2.139 19.874 1.00 95.12 91 TYR A N 1
ATOM 725 C CA . TYR A 1 91 ? 4.938 -1.039 19.424 1.00 95.12 91 TYR A CA 1
ATOM 726 C C . TYR A 1 91 ? 4.321 -0.217 18.279 1.00 95.12 91 TYR A C 1
ATOM 728 O O . TYR A 1 91 ? 4.876 0.816 17.913 1.00 95.12 91 TYR A O 1
ATOM 736 N N . LEU A 1 92 ? 3.192 -0.657 17.712 1.00 95.69 92 LEU A N 1
ATOM 737 C CA . LEU A 1 92 ? 2.470 0.046 16.656 1.00 95.69 92 LEU A CA 1
ATOM 738 C C . LEU A 1 92 ? 1.172 0.643 17.195 1.00 95.69 92 LEU A C 1
ATOM 740 O O . LEU A 1 92 ? 0.425 0.033 17.959 1.00 95.69 92 LEU A O 1
ATOM 744 N N . SER A 1 93 ? 0.853 1.837 16.720 1.00 95.25 93 SER A N 1
ATOM 745 C CA . SER A 1 93 ? -0.396 2.534 16.982 1.00 95.25 93 SER A CA 1
ATOM 746 C C . SER A 1 93 ? -1.175 2.748 15.687 1.00 95.25 93 SER A C 1
ATOM 748 O O . SER A 1 93 ? -0.623 2.782 14.590 1.00 95.25 93 SER A O 1
ATOM 750 N N . LYS A 1 94 ? -2.483 3.013 15.792 1.00 94.06 94 LYS A N 1
ATOM 751 C CA . LYS A 1 94 ? -3.333 3.349 14.629 1.00 94.06 94 LYS A CA 1
ATOM 752 C C . LYS A 1 94 ? -2.805 4.532 13.809 1.00 94.06 94 LYS A C 1
ATOM 754 O O . LYS A 1 94 ? -3.158 4.678 12.636 1.00 94.06 94 LYS A O 1
ATOM 759 N N . LYS A 1 95 ? -2.017 5.407 14.444 1.00 94.88 95 LYS A N 1
ATOM 760 C CA . LYS A 1 95 ? -1.426 6.577 13.805 1.00 94.88 95 LYS A CA 1
ATOM 761 C C . LYS A 1 95 ? -0.281 6.196 12.893 1.00 94.88 95 LYS A C 1
ATOM 763 O O . LYS A 1 95 ? 0.003 7.008 12.033 1.00 94.88 95 LY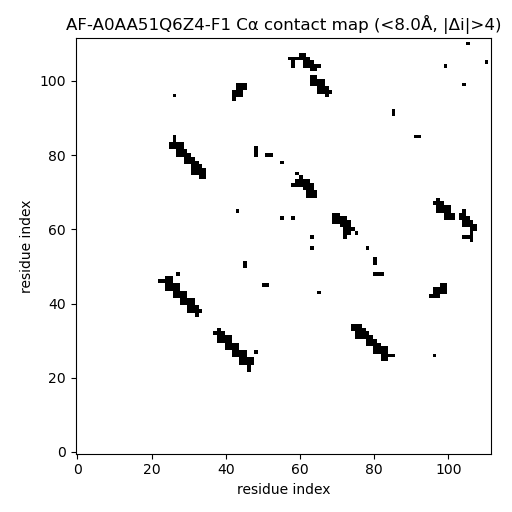S A O 1
ATOM 768 N N . ASP A 1 96 ? 0.342 5.031 13.036 1.00 96.19 96 ASP A N 1
ATOM 769 C CA . ASP A 1 96 ? 1.503 4.616 12.239 1.00 96.19 96 ASP A CA 1
ATOM 770 C C . ASP A 1 96 ? 1.127 4.181 10.823 1.00 96.19 96 ASP A C 1
ATOM 772 O O . ASP A 1 96 ? 1.938 4.283 9.909 1.00 96.19 96 ASP A O 1
ATOM 776 N N . PHE A 1 97 ? -0.144 3.838 10.614 1.00 96.94 97 PHE A N 1
ATOM 777 C CA . PHE A 1 97 ? -0.660 3.320 9.354 1.00 96.94 97 PHE A CA 1
ATOM 778 C C . PHE A 1 97 ? -1.177 4.431 8.439 1.00 96.94 97 PHE A C 1
ATOM 780 O O . PHE A 1 97 ? -2.044 5.233 8.823 1.00 96.94 97 PHE A O 1
ATOM 787 N N . GLY A 1 98 ? -0.676 4.441 7.205 1.00 96.69 98 GLY A N 1
ATOM 788 C CA . GLY A 1 98 ? -1.154 5.305 6.129 1.00 96.69 98 GLY A CA 1
ATOM 789 C C . GLY A 1 98 ? -2.337 4.692 5.381 1.00 96.69 98 GLY A C 1
ATOM 790 O O . GLY A 1 98 ? -2.407 3.481 5.206 1.00 96.69 98 GLY A O 1
ATOM 791 N N . THR A 1 99 ? -3.270 5.520 4.919 1.00 96.31 99 THR A N 1
ATOM 792 C CA . THR A 1 99 ? -4.291 5.079 3.952 1.00 96.31 99 THR A CA 1
ATOM 793 C C . THR A 1 99 ? -3.767 5.332 2.544 1.00 96.31 99 THR A C 1
ATOM 795 O O . THR A 1 99 ? -3.171 6.388 2.317 1.00 96.31 99 THR A O 1
ATOM 798 N N . ILE A 1 100 ? -3.985 4.403 1.608 1.00 96.44 100 ILE A N 1
ATOM 799 C CA . ILE A 1 100 ? -3.656 4.618 0.190 1.00 96.44 100 ILE A CA 1
ATOM 800 C C . ILE A 1 100 ? -4.422 5.842 -0.322 1.00 96.44 100 ILE A C 1
ATOM 802 O O . ILE A 1 100 ? -5.623 5.987 -0.100 1.00 96.44 100 ILE A O 1
ATOM 806 N N . ASN A 1 101 ? -3.702 6.741 -0.981 1.00 96.31 101 ASN A N 1
ATOM 807 C CA . ASN A 1 101 ? -4.239 7.926 -1.617 1.00 96.31 101 ASN A CA 1
ATOM 808 C C . ASN A 1 101 ? -4.293 7.683 -3.126 1.00 96.31 101 ASN A C 1
ATOM 810 O O . ASN A 1 101 ? -3.284 7.794 -3.818 1.00 96.31 101 ASN A O 1
ATOM 814 N N . GLU A 1 102 ? -5.475 7.350 -3.626 1.00 94.19 102 GLU A N 1
ATOM 815 C CA . GLU A 1 102 ? -5.676 6.978 -5.028 1.00 94.19 102 GLU A CA 1
ATOM 816 C C . GLU A 1 102 ? -5.526 8.146 -5.999 1.00 94.19 102 GLU A C 1
ATOM 818 O O . GLU A 1 102 ? -5.104 7.933 -7.123 1.00 94.19 102 GLU A O 1
ATOM 823 N N . THR A 1 103 ? -5.795 9.384 -5.575 1.00 95.19 103 THR A N 1
ATOM 824 C CA . THR A 1 103 ? -5.590 10.562 -6.433 1.00 95.19 103 THR A CA 1
ATOM 825 C C . THR A 1 103 ? -4.120 10.944 -6.581 1.00 95.19 103 THR A C 1
ATOM 827 O O . THR A 1 103 ? -3.782 11.726 -7.463 1.00 95.19 103 THR A O 1
ATOM 830 N N . LYS A 1 104 ? -3.243 10.418 -5.718 1.00 96.19 104 LYS A N 1
ATOM 831 C CA . LYS A 1 104 ? -1.785 10.611 -5.793 1.00 96.19 104 LYS A CA 1
ATOM 832 C C . LYS A 1 104 ? -1.020 9.354 -6.200 1.00 96.19 104 LYS A C 1
ATOM 834 O O . LYS A 1 104 ? 0.177 9.441 -6.461 1.00 96.19 104 LYS A O 1
ATOM 839 N N . SER A 1 105 ? -1.682 8.203 -6.198 1.00 97.19 105 SER A N 1
ATOM 840 C CA . SER A 1 105 ? -1.121 6.953 -6.703 1.00 97.19 105 SER A CA 1
ATOM 841 C C . SER A 1 105 ? -1.338 6.897 -8.206 1.00 97.19 105 SER A C 1
ATOM 843 O O . SER A 1 105 ? -2.327 7.424 -8.706 1.00 97.19 105 SER A O 1
ATOM 845 N N . TYR A 1 106 ? -0.412 6.280 -8.924 1.00 97.38 106 TYR A N 1
ATOM 846 C CA . TYR A 1 106 ? -0.492 6.191 -10.375 1.00 97.38 106 TYR A CA 1
ATOM 847 C C . TYR A 1 106 ? 0.262 4.971 -10.874 1.00 97.38 106 TYR A C 1
ATOM 849 O O . TYR A 1 106 ? 1.232 4.519 -10.256 1.00 97.38 106 TYR A O 1
ATOM 857 N N . ASP A 1 107 ? -0.171 4.462 -12.017 1.00 97.19 107 ASP A N 1
ATOM 858 C CA . ASP A 1 107 ? 0.665 3.629 -12.865 1.00 97.19 107 ASP A CA 1
ATOM 859 C C . ASP A 1 107 ? 1.409 4.518 -13.874 1.00 97.19 107 ASP A C 1
ATOM 861 O O . ASP A 1 107 ? 0.918 5.576 -14.266 1.00 97.19 107 ASP A O 1
ATOM 865 N N . LEU A 1 108 ? 2.601 4.119 -14.323 1.00 95.50 108 LEU A N 1
ATOM 866 C CA . LEU A 1 108 ? 3.329 4.878 -15.350 1.00 95.50 108 LEU A CA 1
ATOM 867 C C . LEU A 1 108 ? 2.542 5.000 -16.665 1.00 95.50 108 LEU A C 1
ATOM 869 O O . LEU A 1 108 ? 2.814 5.903 -17.456 1.00 95.50 108 LEU A O 1
ATOM 873 N N . THR A 1 109 ? 1.579 4.110 -16.914 1.00 94.31 109 THR A N 1
ATOM 874 C CA . THR A 1 109 ? 0.661 4.215 -18.055 1.00 94.31 109 THR A CA 1
ATOM 875 C C . THR A 1 109 ? -0.328 5.375 -17.945 1.00 94.31 109 THR A C 1
ATOM 877 O O . THR A 1 109 ? -0.751 5.868 -18.984 1.00 94.31 109 THR A O 1
ATOM 880 N N . ASP A 1 110 ? -0.632 5.859 -16.737 1.00 92.12 110 ASP A N 1
ATOM 881 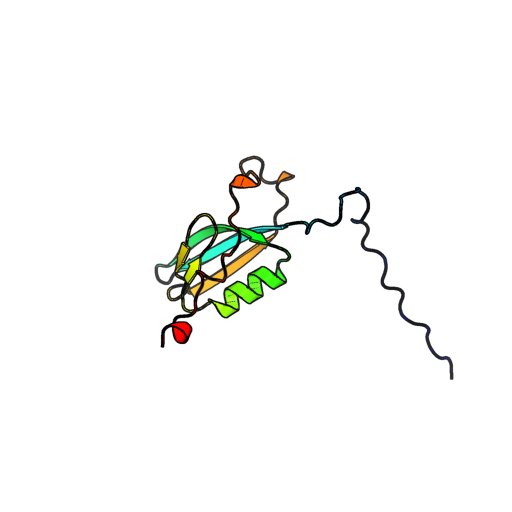C CA . ASP A 1 110 ? -1.550 6.986 -16.510 1.00 92.12 110 ASP A CA 1
ATOM 882 C C . ASP A 1 110 ? -0.908 8.353 -16.838 1.00 92.12 110 ASP A C 1
ATOM 884 O O . ASP A 1 110 ? -1.599 9.367 -16.892 1.00 92.12 110 ASP A O 1
ATOM 888 N N . LEU A 1 111 ? 0.418 8.400 -17.032 1.00 88.44 111 LEU A N 1
ATOM 889 C CA . LEU A 1 111 ? 1.187 9.625 -17.306 1.00 88.44 111 LEU A CA 1
ATOM 890 C C . LEU A 1 111 ? 1.409 9.904 -18.803 1.00 88.44 111 LEU A C 1
ATOM 892 O O . LEU A 1 111 ? 2.138 10.838 -19.144 1.00 88.44 111 LEU A O 1
ATOM 896 N N . LYS A 1 112 ? 0.855 9.068 -19.680 1.00 78.56 112 LYS A N 1
ATOM 897 C CA . LYS A 1 112 ? 0.957 9.197 -21.138 1.00 78.56 112 LYS A CA 1
ATOM 898 C C . LYS A 1 112 ? -0.270 9.893 -21.704 1.00 78.56 112 LYS A C 1
ATOM 900 O O . LYS A 1 112 ? -0.073 10.686 -22.648 1.00 78.56 112 LYS A O 1
#

Radius of gyration: 18.18 Å; Cα contacts (8 Å, |Δi|>4): 164; chains: 1; bounding box: 56×44×42 Å

Mean predicted aligned error: 9.75 Å

Nearest PDB structures (foldseek):
  6u08-assembly4_G  TM=5.317E-01  e=2.818E+00  Burkholderia cenocepacia
  8ckb-assembly1_I001  TM=3.867E-01  e=1.384E+00  Bacteroides phage crAss001
  6cbq-assembly1_A  TM=4.095E-01  e=4.020E+00  Pseudomonas aeruginosa